Protein AF-A0A1Q7P6W8-F1 (afdb_monomer)

pLDDT: mean 76.08, std 12.6, range [48.56, 92.25]

Structure (mmCIF, N/CA/C/O backbone):
data_AF-A0A1Q7P6W8-F1
#
_entry.id   AF-A0A1Q7P6W8-F1
#
loop_
_atom_site.group_PDB
_atom_site.id
_atom_site.type_symbol
_atom_site.label_atom_id
_atom_site.label_alt_id
_atom_site.label_comp_id
_atom_site.label_asym_id
_atom_site.label_entity_id
_atom_site.label_seq_id
_atom_site.pdbx_PDB_ins_code
_atom_site.Cartn_x
_atom_site.Cartn_y
_atom_site.Cartn_z
_atom_site.occupancy
_atom_site.B_iso_or_equiv
_atom_site.auth_seq_id
_atom_site.auth_comp_id
_atom_site.auth_asym_id
_atom_site.auth_atom_id
_atom_site.pdbx_PDB_model_num
ATOM 1 N N . MET A 1 1 ? -18.794 3.414 9.697 1.00 72.00 1 MET A N 1
ATOM 2 C CA . MET A 1 1 ? -17.769 4.390 9.262 1.00 72.00 1 MET A CA 1
ATOM 3 C C . MET A 1 1 ? -16.335 3.887 9.468 1.00 72.00 1 MET A C 1
ATOM 5 O O . MET A 1 1 ? -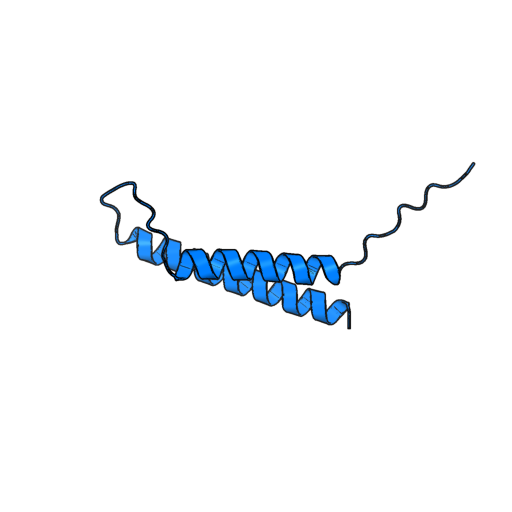15.710 3.520 8.490 1.00 72.00 1 MET A O 1
ATOM 9 N N . ARG A 1 2 ? -15.809 3.757 10.698 1.00 71.25 2 ARG A N 1
ATOM 10 C CA . ARG A 1 2 ? -14.380 3.408 10.922 1.00 71.25 2 ARG A CA 1
ATOM 11 C C . ARG A 1 2 ? -13.897 2.074 10.330 1.00 71.25 2 ARG A C 1
ATOM 13 O O . ARG A 1 2 ? -12.864 2.048 9.680 1.00 71.25 2 ARG A O 1
ATOM 20 N N . LYS A 1 3 ? -14.650 0.979 10.503 1.00 78.12 3 LYS A N 1
ATOM 21 C CA . LYS A 1 3 ? -14.307 -0.330 9.901 1.00 78.12 3 LYS A CA 1
ATOM 22 C C . LYS A 1 3 ? -14.257 -0.275 8.365 1.00 78.12 3 LYS A C 1
ATOM 24 O O . LYS A 1 3 ? -13.433 -0.940 7.757 1.00 78.12 3 LYS A O 1
ATOM 29 N N . PHE A 1 4 ? -15.106 0.559 7.760 1.00 81.19 4 PHE A N 1
ATOM 30 C CA . PHE A 1 4 ? -15.107 0.812 6.319 1.00 81.19 4 PHE A CA 1
ATOM 31 C C . PHE A 1 4 ? -13.850 1.566 5.873 1.00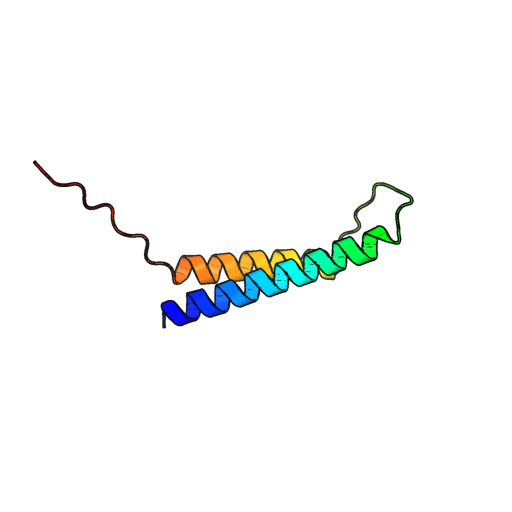 81.19 4 PHE A C 1
ATOM 33 O O . PHE A 1 4 ? -13.266 1.202 4.865 1.00 81.19 4 PHE A O 1
ATOM 40 N N . MET A 1 5 ? -13.388 2.558 6.643 1.00 81.94 5 MET A N 1
ATOM 41 C CA . MET A 1 5 ? -12.134 3.269 6.345 1.00 81.94 5 MET A CA 1
ATOM 42 C C . MET A 1 5 ? -10.917 2.338 6.392 1.00 81.94 5 MET A C 1
ATO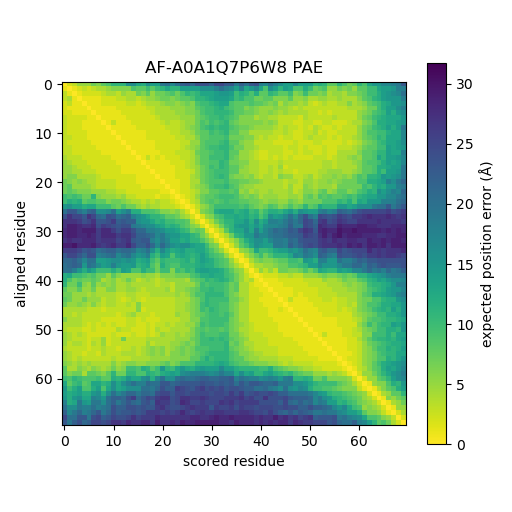M 44 O O . MET A 1 5 ? -10.040 2.449 5.546 1.00 81.94 5 MET A O 1
ATOM 48 N N . VAL A 1 6 ? -10.899 1.386 7.331 1.00 84.50 6 VAL A N 1
ATOM 49 C CA . VAL A 1 6 ? -9.861 0.343 7.399 1.00 84.50 6 VAL A CA 1
ATOM 50 C C . VAL A 1 6 ? -9.909 -0.571 6.174 1.00 84.50 6 VAL A C 1
ATOM 52 O O . VAL A 1 6 ? -8.872 -0.838 5.583 1.00 84.50 6 VAL A O 1
ATOM 55 N N . LEU A 1 7 ? -11.101 -1.012 5.756 1.00 87.50 7 LEU A N 1
ATOM 56 C CA . LEU A 1 7 ? -11.275 -1.828 4.547 1.00 87.50 7 LEU A CA 1
ATOM 57 C C . LEU A 1 7 ? -10.823 -1.092 3.282 1.00 87.50 7 LEU A C 1
ATOM 59 O O . LEU A 1 7 ? -10.070 -1.643 2.488 1.00 87.50 7 LEU A O 1
ATOM 63 N N . ILE A 1 8 ? -11.240 0.164 3.117 1.00 88.50 8 ILE A N 1
ATOM 64 C CA . ILE A 1 8 ? -10.850 1.002 1.977 1.00 88.50 8 ILE A CA 1
ATOM 65 C C . ILE A 1 8 ? -9.336 1.243 1.989 1.00 88.50 8 ILE A C 1
ATOM 67 O O . ILE A 1 8 ? -8.685 1.122 0.954 1.00 88.50 8 ILE A O 1
ATOM 71 N N . GLY A 1 9 ? -8.760 1.520 3.160 1.00 86.62 9 GLY A N 1
ATOM 72 C CA . GLY A 1 9 ? -7.319 1.673 3.324 1.00 86.62 9 GLY A CA 1
ATOM 73 C C . GLY A 1 9 ? -6.546 0.411 2.937 1.00 86.62 9 GLY A C 1
ATOM 74 O O . GLY A 1 9 ? -5.590 0.497 2.172 1.00 86.62 9 GLY A O 1
ATOM 75 N N . ALA A 1 10 ? -7.005 -0.764 3.371 1.00 87.81 10 ALA A N 1
ATOM 76 C CA . ALA A 1 10 ? -6.407 -2.045 2.999 1.00 87.81 10 ALA A CA 1
ATOM 77 C C . ALA A 1 10 ? -6.461 -2.300 1.483 1.00 87.81 10 ALA A C 1
ATOM 79 O O . ALA A 1 10 ? -5.474 -2.751 0.906 1.00 87.81 10 ALA A O 1
ATOM 80 N N . VAL A 1 11 ? -7.575 -1.961 0.821 1.00 92.25 11 VAL A N 1
ATOM 81 C CA . VAL A 1 11 ? -7.696 -2.063 -0.644 1.00 92.25 11 VAL A CA 1
ATOM 82 C C . VAL A 1 11 ? -6.681 -1.158 -1.344 1.00 92.25 11 VAL A C 1
ATOM 84 O O . VAL A 1 11 ? -6.004 -1.610 -2.263 1.00 92.25 11 VAL A O 1
ATOM 87 N N . PHE A 1 12 ? -6.518 0.088 -0.894 1.00 89.38 12 PHE A N 1
ATOM 88 C CA . PHE A 1 12 ? -5.523 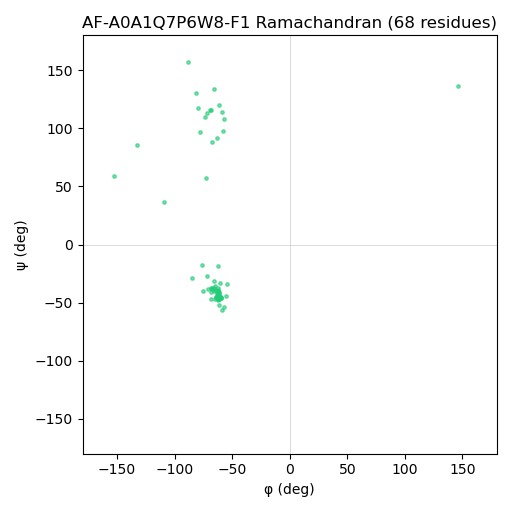0.998 -1.466 1.00 89.38 12 PHE A CA 1
ATOM 89 C C . PHE A 1 12 ? -4.086 0.506 -1.271 1.00 89.38 12 PHE A C 1
ATOM 91 O O . PHE A 1 12 ? -3.300 0.561 -2.214 1.00 89.38 12 PHE A O 1
ATOM 98 N N . VAL A 1 13 ? -3.753 -0.047 -0.100 1.00 88.69 13 VAL A N 1
ATOM 99 C CA . VAL A 1 13 ? -2.434 -0.660 0.126 1.00 88.69 13 VAL A CA 1
ATOM 100 C C . VAL A 1 13 ? -2.195 -1.811 -0.853 1.00 88.69 13 VAL A C 1
ATOM 102 O O . VAL A 1 13 ? -1.137 -1.869 -1.475 1.00 88.69 13 VAL A O 1
ATOM 105 N N . LEU A 1 14 ? -3.179 -2.694 -1.043 1.00 89.50 14 LEU A N 1
ATOM 106 C CA . LEU A 1 14 ? -3.070 -3.811 -1.986 1.00 89.50 14 LEU A CA 1
ATOM 107 C C . LEU A 1 14 ? -2.899 -3.336 -3.434 1.00 89.50 14 LEU A C 1
ATOM 109 O O . LEU A 1 14 ? -2.045 -3.859 -4.145 1.00 89.50 14 LEU A O 1
ATOM 113 N N . LEU A 1 15 ? -3.657 -2.323 -3.862 1.00 87.69 15 LEU A N 1
ATOM 114 C CA . LEU A 1 15 ? -3.516 -1.734 -5.198 1.00 87.69 15 LEU A CA 1
ATOM 115 C C . LEU A 1 15 ? -2.130 -1.117 -5.411 1.00 87.69 15 LEU A C 1
ATOM 117 O O . LEU A 1 15 ? -1.541 -1.292 -6.476 1.00 87.69 15 LEU A O 1
ATOM 121 N N . GLY A 1 16 ? -1.588 -0.442 -4.397 1.00 87.19 16 GLY A N 1
ATOM 122 C CA . GLY A 1 16 ? -0.246 0.119 -4.467 1.00 87.19 16 GLY A CA 1
ATOM 123 C C . GLY A 1 16 ? 0.846 -0.951 -4.551 1.00 87.19 16 GLY A C 1
ATOM 124 O O . GLY A 1 16 ? 1.754 -0.826 -5.367 1.00 87.19 16 GLY A O 1
ATOM 125 N N . ILE A 1 17 ? 0.708 -2.057 -3.808 1.00 87.19 17 ILE A N 1
ATOM 126 C CA . ILE A 1 17 ? 1.602 -3.225 -3.922 1.00 87.19 17 ILE A CA 1
ATOM 127 C C . ILE A 1 17 ? 1.539 -3.829 -5.330 1.00 87.19 17 ILE A C 1
ATOM 129 O O . ILE A 1 17 ? 2.574 -4.176 -5.895 1.00 87.19 17 ILE A O 1
ATOM 133 N N . VAL A 1 18 ? 0.345 -3.941 -5.922 1.00 86.81 18 VAL A N 1
ATOM 134 C CA . VAL A 1 18 ? 0.195 -4.435 -7.299 1.00 86.81 18 VAL A CA 1
ATOM 135 C C . VAL A 1 18 ? 0.890 -3.496 -8.291 1.00 86.81 18 VAL A C 1
ATOM 137 O O . VAL A 1 18 ? 1.647 -3.972 -9.134 1.00 86.81 18 VAL A O 1
ATOM 140 N N . ALA A 1 19 ? 0.708 -2.180 -8.173 1.00 84.38 19 ALA A N 1
ATOM 141 C CA . ALA A 1 19 ? 1.375 -1.208 -9.042 1.00 84.38 19 ALA A CA 1
ATOM 142 C C . ALA A 1 19 ? 2.912 -1.266 -8.925 1.00 84.38 19 ALA A C 1
ATOM 144 O O . ALA A 1 19 ? 3.596 -1.312 -9.948 1.00 84.38 19 ALA A O 1
ATOM 145 N N . GLU A 1 20 ? 3.452 -1.377 -7.708 1.00 80.19 20 GLU A N 1
ATOM 146 C CA . GLU A 1 20 ? 4.888 -1.602 -7.469 1.00 80.19 20 GLU A CA 1
ATOM 147 C C . GLU A 1 20 ? 5.368 -2.939 -8.052 1.00 80.19 20 GLU A C 1
ATOM 149 O O . GLU A 1 20 ? 6.430 -3.026 -8.665 1.00 80.19 20 GLU A O 1
ATOM 154 N N . SER A 1 21 ? 4.572 -4.004 -7.935 1.00 78.62 21 SER A N 1
ATOM 155 C CA . SER A 1 21 ? 4.930 -5.304 -8.511 1.00 78.62 21 SER A CA 1
ATOM 156 C C . SER A 1 21 ? 4.988 -5.266 -10.042 1.00 78.62 21 SER A C 1
ATOM 158 O O . SER A 1 21 ? 5.864 -5.896 -10.637 1.00 78.62 21 SER A O 1
ATOM 160 N N . LEU A 1 22 ? 4.108 -4.487 -10.683 1.00 79.19 22 LEU A N 1
ATOM 161 C CA . LEU A 1 22 ? 4.132 -4.244 -12.125 1.00 79.19 22 LEU A CA 1
ATOM 162 C C . LEU A 1 22 ? 5.319 -3.369 -12.520 1.00 79.19 22 LEU A C 1
ATOM 164 O O . LEU A 1 22 ? 5.942 -3.634 -13.543 1.00 79.19 22 LEU A O 1
ATOM 168 N N . TYR A 1 23 ? 5.661 -2.368 -11.707 1.00 75.44 23 TYR A N 1
ATOM 169 C CA . TYR A 1 23 ? 6.870 -1.572 -11.893 1.00 75.44 23 TYR A CA 1
ATOM 170 C C . TYR A 1 23 ? 8.117 -2.465 -11.909 1.00 75.44 23 TYR A C 1
ATOM 172 O O . TYR A 1 23 ? 8.841 -2.482 -12.902 1.00 75.44 23 TYR A O 1
ATOM 180 N N . ILE A 1 24 ? 8.300 -3.287 -10.872 1.00 73.44 24 ILE A N 1
ATOM 181 C CA . ILE A 1 24 ? 9.437 -4.208 -10.754 1.00 73.44 24 ILE A CA 1
ATOM 182 C C . ILE A 1 24 ? 9.432 -5.238 -11.890 1.00 73.44 24 ILE A C 1
ATOM 184 O O . ILE A 1 24 ? 10.477 -5.518 -12.469 1.00 73.44 24 ILE A O 1
ATOM 188 N N . SER A 1 25 ? 8.275 -5.813 -12.230 1.00 72.56 25 SER A N 1
ATOM 189 C CA . SER A 1 25 ? 8.184 -6.842 -13.277 1.00 72.56 25 SER A CA 1
ATOM 190 C C . SER A 1 25 ? 8.485 -6.285 -14.669 1.00 72.56 25 SER A C 1
ATOM 192 O O . SER A 1 25 ? 9.146 -6.955 -15.459 1.00 72.56 25 SER A O 1
ATOM 194 N N . ASN A 1 26 ? 8.051 -5.054 -14.955 1.00 67.38 26 ASN A N 1
ATOM 195 C CA . ASN A 1 26 ? 8.341 -4.378 -16.217 1.00 67.38 26 ASN A CA 1
ATOM 196 C C . ASN A 1 26 ? 9.789 -3.874 -16.278 1.00 67.38 26 ASN A C 1
ATOM 198 O O . ASN A 1 26 ? 10.437 -4.020 -17.312 1.00 67.38 26 ASN A O 1
ATOM 202 N N . GLU A 1 27 ? 10.335 -3.334 -15.184 1.00 60.28 27 GLU A N 1
ATOM 203 C CA . GLU A 1 27 ? 11.736 -2.895 -15.152 1.00 60.28 27 GLU A CA 1
ATOM 204 C C . GLU A 1 27 ? 12.733 -4.057 -15.149 1.00 60.28 27 GLU A C 1
ATOM 206 O O . GLU A 1 27 ? 13.825 -3.912 -15.693 1.00 60.28 27 GLU A O 1
ATOM 211 N N . LYS A 1 28 ? 12.369 -5.245 -14.648 1.00 54.00 28 LYS A N 1
ATOM 212 C CA . LYS A 1 28 ? 13.221 -6.441 -14.768 1.00 54.00 28 LYS A CA 1
ATOM 213 C C . LYS A 1 28 ? 13.465 -6.884 -16.217 1.00 54.00 28 LYS A C 1
ATOM 215 O O . LYS A 1 28 ? 14.433 -7.601 -16.456 1.00 54.00 28 LYS A O 1
ATOM 220 N N . VAL A 1 29 ? 12.652 -6.457 -17.188 1.00 52.62 29 VAL A N 1
ATOM 221 C CA . VAL A 1 29 ? 12.941 -6.672 -18.622 1.00 52.62 29 VAL A CA 1
ATOM 222 C C . VAL A 1 29 ? 14.033 -5.709 -19.126 1.00 52.62 29 VAL A C 1
ATOM 224 O O . VAL A 1 29 ? 14.679 -5.980 -20.133 1.00 52.62 29 VAL A O 1
ATOM 227 N N . ALA A 1 30 ? 14.308 -4.623 -18.400 1.00 50.66 30 ALA A N 1
ATOM 228 C CA . ALA A 1 30 ? 15.238 -3.559 -18.769 1.00 50.66 30 ALA A CA 1
ATOM 229 C C . ALA A 1 30 ? 16.529 -3.550 -17.922 1.00 50.66 30 ALA A C 1
ATOM 231 O O . ALA A 1 30 ? 17.077 -2.487 -17.628 1.00 50.66 30 ALA A O 1
ATOM 232 N N . TYR A 1 31 ? 17.062 -4.716 -17.537 1.00 51.69 31 TYR A N 1
ATOM 233 C CA . TYR A 1 31 ? 18.409 -4.783 -16.956 1.00 51.69 31 TYR A CA 1
ATOM 234 C C . TYR A 1 31 ? 19.476 -4.424 -18.005 1.00 51.69 31 TYR A C 1
ATOM 236 O O . TYR A 1 3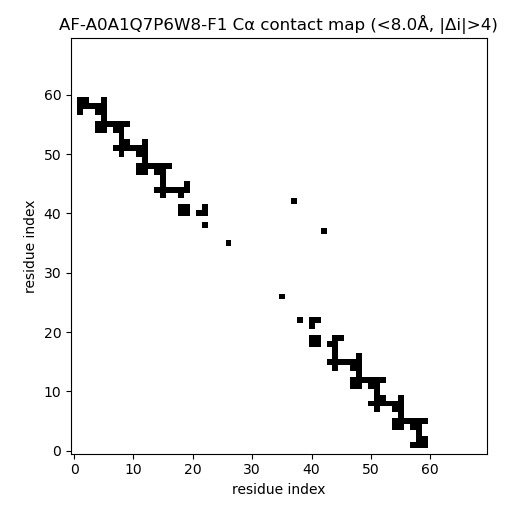1 ? 20.036 -5.301 -18.656 1.00 51.69 31 TYR A O 1
ATOM 244 N N . ASN A 1 32 ? 19.797 -3.133 -18.126 1.00 48.56 32 ASN A N 1
ATOM 245 C CA . ASN A 1 32 ? 21.118 -2.676 -18.563 1.00 48.56 32 ASN A CA 1
ATOM 246 C C . ASN A 1 32 ? 21.471 -1.281 -18.014 1.00 48.56 32 ASN A C 1
ATOM 248 O O . ASN A 1 32 ? 21.722 -0.346 -18.771 1.00 48.56 32 ASN A O 1
ATOM 252 N N . GLY A 1 33 ? 21.491 -1.124 -16.691 1.00 48.91 33 GLY A N 1
ATOM 253 C CA . GLY A 1 33 ? 22.041 0.076 -16.056 1.00 48.91 33 GLY A CA 1
ATOM 254 C C . GLY A 1 33 ? 21.304 0.448 -14.781 1.00 48.91 33 GLY A C 1
ATOM 255 O O . GLY A 1 33 ? 20.083 0.394 -14.719 1.00 48.91 33 GLY A O 1
ATOM 256 N N . ALA A 1 34 ? 22.063 0.796 -13.748 1.00 52.69 34 ALA A N 1
ATOM 257 C CA . ALA A 1 34 ? 21.603 1.075 -12.393 1.00 52.69 34 ALA A CA 1
ATOM 258 C C . ALA A 1 34 ? 20.854 2.419 -12.270 1.00 52.69 34 ALA A C 1
ATOM 260 O O . ALA A 1 34 ? 21.237 3.290 -11.493 1.00 52.69 34 ALA A O 1
ATOM 261 N N . THR A 1 35 ? 19.787 2.593 -13.041 1.00 51.00 35 THR A N 1
ATOM 262 C CA . THR A 1 35 ? 18.904 3.759 -12.992 1.00 51.00 35 THR A CA 1
ATOM 263 C C . THR A 1 35 ? 17.465 3.277 -12.961 1.00 51.00 35 THR A C 1
ATOM 265 O O . THR A 1 35 ? 16.817 3.158 -13.995 1.00 51.00 35 THR A O 1
ATOM 268 N N . ILE A 1 36 ? 17.001 2.997 -11.742 1.00 56.53 36 ILE A N 1
ATOM 269 C CA . ILE A 1 36 ? 15.585 2.887 -11.375 1.00 56.53 36 ILE A CA 1
ATOM 270 C C . ILE A 1 36 ? 14.960 4.238 -11.743 1.00 56.53 36 ILE A C 1
ATOM 272 O O . ILE A 1 36 ? 15.168 5.237 -11.047 1.00 56.53 36 ILE A O 1
ATOM 276 N N . SER A 1 37 ? 14.317 4.318 -12.907 1.00 60.44 37 SER A N 1
ATOM 277 C CA . SER A 1 37 ? 13.703 5.557 -13.377 1.00 60.44 37 SER A CA 1
ATOM 278 C C . SER A 1 37 ? 12.352 5.689 -12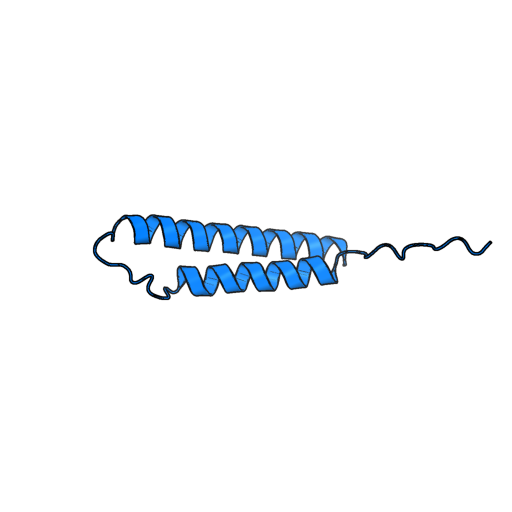.696 1.00 60.44 37 SER A C 1
ATOM 280 O O . SER A 1 37 ? 11.565 4.745 -12.704 1.00 60.44 37 SER A O 1
ATOM 282 N N . ALA A 1 38 ? 12.070 6.850 -12.100 1.00 62.22 38 ALA A N 1
ATOM 283 C CA . ALA A 1 38 ? 10.799 7.097 -11.430 1.00 62.22 38 ALA A CA 1
ATOM 284 C C . ALA A 1 38 ? 9.646 7.021 -12.446 1.00 62.22 38 ALA A C 1
ATOM 286 O O . ALA A 1 38 ? 9.299 7.996 -13.111 1.00 62.22 38 ALA A O 1
ATOM 287 N N . ASN A 1 39 ? 9.078 5.828 -12.588 1.00 71.62 39 ASN A N 1
ATOM 288 C CA . ASN A 1 39 ? 8.013 5.533 -13.530 1.00 71.62 39 ASN A CA 1
ATOM 289 C C . ASN A 1 39 ? 6.651 5.824 -12.883 1.00 71.62 39 ASN A C 1
ATOM 291 O O . ASN A 1 39 ? 6.497 5.789 -11.659 1.00 71.62 39 ASN A O 1
ATOM 295 N N . ALA A 1 40 ? 5.632 6.059 -13.706 1.00 71.19 40 ALA A N 1
ATOM 296 C CA . ALA A 1 40 ? 4.263 6.303 -13.266 1.00 71.19 40 ALA A CA 1
ATOM 297 C C . ALA A 1 40 ? 3.735 5.185 -12.346 1.00 71.19 40 ALA A C 1
ATOM 299 O O . ALA A 1 40 ? 3.006 5.470 -11.397 1.00 71.19 40 ALA A O 1
ATOM 300 N N . TYR A 1 41 ? 4.144 3.932 -12.574 1.00 75.50 41 TYR A N 1
ATOM 301 C CA . TYR A 1 41 ? 3.791 2.793 -11.718 1.00 75.50 41 TYR A CA 1
ATOM 302 C C . TYR A 1 41 ? 4.424 2.859 -10.320 1.00 75.50 41 TYR A C 1
ATOM 304 O O . TYR A 1 41 ? 3.743 2.557 -9.348 1.00 75.50 41 TYR A O 1
ATOM 312 N N . MET A 1 42 ? 5.672 3.325 -10.205 1.00 78.31 42 MET A N 1
ATOM 313 C CA . MET A 1 42 ? 6.349 3.515 -8.915 1.00 78.31 42 MET A CA 1
ATOM 314 C C . MET A 1 42 ? 5.703 4.666 -8.126 1.00 78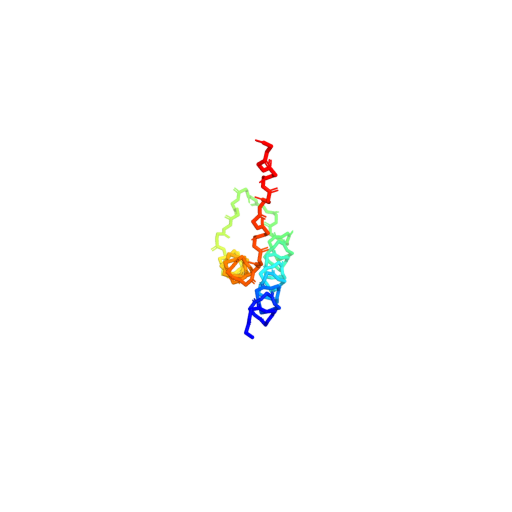.31 42 MET A C 1
ATOM 316 O O . MET A 1 42 ? 5.344 4.531 -6.962 1.00 78.31 42 MET A O 1
ATOM 320 N N . ILE A 1 43 ? 5.469 5.810 -8.781 1.00 83.06 43 ILE A N 1
ATOM 321 C CA . ILE A 1 43 ? 4.866 6.985 -8.128 1.00 83.06 43 ILE A CA 1
ATOM 322 C C . ILE A 1 43 ? 3.431 6.682 -7.672 1.00 83.06 43 ILE A C 1
ATOM 324 O O . ILE A 1 43 ? 3.057 7.000 -6.542 1.00 83.06 43 ILE A O 1
ATOM 328 N N . SER A 1 44 ? 2.624 6.054 -8.532 1.00 80.44 44 SER A N 1
ATOM 329 C CA . SER A 1 44 ? 1.251 5.671 -8.181 1.00 80.44 44 SER A CA 1
ATOM 330 C C . SER A 1 44 ? 1.206 4.564 -7.127 1.00 80.44 44 SER A C 1
ATOM 332 O O . SER A 1 44 ? 0.376 4.638 -6.221 1.00 80.44 44 SER A O 1
ATOM 334 N N . GLY A 1 45 ? 2.121 3.591 -7.184 1.00 85.25 45 GLY A N 1
ATOM 335 C CA . GLY A 1 45 ? 2.261 2.528 -6.192 1.00 85.25 45 GLY A CA 1
ATOM 336 C C . GLY A 1 45 ? 2.527 3.068 -4.791 1.00 85.25 45 GLY A C 1
ATOM 337 O O . GLY A 1 45 ? 1.722 2.849 -3.880 1.00 85.25 45 GLY A O 1
ATOM 338 N N . LEU A 1 46 ? 3.582 3.870 -4.639 1.00 87.12 46 LEU A N 1
ATOM 339 C CA . LEU A 1 46 ? 3.897 4.577 -3.394 1.00 87.12 46 LEU A CA 1
ATOM 340 C C . LEU A 1 46 ? 2.740 5.451 -2.901 1.00 87.12 46 LEU A C 1
ATOM 342 O O . LEU A 1 46 ? 2.411 5.425 -1.712 1.00 87.12 46 LEU A O 1
ATOM 346 N N . PHE A 1 47 ? 2.095 6.202 -3.796 1.00 89.38 47 PHE A N 1
ATOM 347 C CA . PHE A 1 47 ? 0.966 7.054 -3.429 1.00 89.38 47 PHE A CA 1
ATOM 348 C C . PHE A 1 47 ? -0.205 6.245 -2.856 1.00 89.38 47 PHE A C 1
ATOM 350 O O . PHE A 1 47 ? -0.734 6.590 -1.797 1.00 89.38 47 PHE A O 1
ATOM 357 N N . PHE A 1 48 ? -0.587 5.146 -3.510 1.00 88.81 48 PHE A N 1
ATOM 358 C CA . PHE A 1 48 ? -1.672 4.286 -3.040 1.00 88.81 48 PHE A CA 1
ATOM 359 C C . PHE A 1 48 ? -1.339 3.591 -1.720 1.00 88.81 48 PHE A C 1
ATOM 361 O O . PHE A 1 48 ? -2.210 3.507 -0.850 1.00 88.81 48 PHE A O 1
ATOM 368 N N . ILE A 1 49 ? -0.086 3.168 -1.523 1.00 89.94 49 ILE A N 1
ATOM 369 C CA . ILE A 1 49 ? 0.369 2.606 -0.246 1.00 89.94 49 ILE A CA 1
ATOM 370 C C . ILE A 1 49 ? 0.222 3.645 0.865 1.00 89.94 49 ILE A C 1
ATOM 372 O O . ILE A 1 49 ? -0.413 3.356 1.878 1.00 89.94 49 ILE A O 1
ATOM 376 N N . LEU A 1 50 ? 0.751 4.857 0.676 1.00 91.25 50 LEU A N 1
ATOM 377 C CA . LEU A 1 50 ? 0.698 5.918 1.685 1.00 91.25 50 LEU A CA 1
ATOM 378 C C . LEU A 1 50 ? -0.740 6.325 2.012 1.00 91.25 50 LEU A C 1
ATOM 380 O O . LEU A 1 50 ? -1.114 6.389 3.185 1.00 91.25 50 LEU A O 1
ATOM 384 N N . LEU A 1 51 ? -1.566 6.546 0.989 1.00 90.44 51 LEU A N 1
ATOM 385 C CA . LEU A 1 51 ? -2.972 6.901 1.163 1.00 90.44 51 LEU A CA 1
ATOM 386 C C . LEU A 1 51 ? -3.739 5.793 1.897 1.00 90.44 51 LEU A C 1
ATOM 388 O O . LEU A 1 51 ? -4.490 6.067 2.836 1.00 90.44 51 LEU A O 1
ATOM 392 N N . GLY A 1 52 ? -3.516 4.538 1.506 1.00 89.00 52 GLY A N 1
ATOM 393 C CA . GLY A 1 52 ? -4.124 3.382 2.149 1.00 89.00 52 GLY A CA 1
ATOM 394 C C . GLY A 1 52 ? -3.713 3.239 3.615 1.00 89.00 52 GLY A C 1
ATOM 395 O O . GLY A 1 52 ? -4.558 2.960 4.470 1.00 89.00 52 GLY A O 1
ATOM 396 N N . LEU A 1 53 ? -2.448 3.518 3.936 1.00 88.19 53 LEU A N 1
ATOM 397 C CA . LEU A 1 53 ? -1.925 3.507 5.303 1.00 88.19 53 LEU A CA 1
ATOM 398 C C . LEU A 1 53 ? -2.575 4.594 6.165 1.00 88.19 53 LEU A C 1
ATOM 400 O O . LEU A 1 53 ? -3.048 4.299 7.262 1.00 88.19 53 LEU A O 1
ATOM 404 N N . VAL A 1 54 ? -2.679 5.825 5.656 1.00 88.69 54 VAL A N 1
ATOM 405 C CA . VAL A 1 54 ? -3.334 6.944 6.357 1.00 88.69 54 VAL A CA 1
ATOM 406 C C . VAL A 1 54 ? -4.803 6.628 6.638 1.00 88.69 54 VAL A C 1
ATOM 408 O O . VAL A 1 54 ? -5.277 6.799 7.765 1.00 88.69 54 VAL A O 1
ATOM 411 N N . LEU A 1 55 ? -5.523 6.104 5.644 1.00 86.19 55 LEU A N 1
ATOM 412 C CA . LEU A 1 55 ? -6.921 5.705 5.805 1.00 86.19 55 LEU A CA 1
ATOM 413 C C . LEU A 1 55 ? -7.071 4.581 6.836 1.00 86.19 55 LEU A C 1
ATOM 415 O O . LEU A 1 55 ? -7.927 4.667 7.721 1.00 86.19 55 LEU A O 1
ATOM 419 N N . THR A 1 56 ? -6.192 3.581 6.789 1.00 86.56 56 THR A N 1
ATOM 420 C CA . THR A 1 56 ? -6.179 2.462 7.740 1.00 86.56 56 THR A CA 1
ATOM 421 C C . THR A 1 56 ? -5.917 2.943 9.166 1.00 86.56 56 THR A C 1
ATOM 423 O O . THR A 1 56 ? -6.676 2.605 10.076 1.00 86.56 56 THR A O 1
ATOM 426 N N . LEU A 1 57 ? -4.903 3.787 9.366 1.00 85.12 57 LEU A N 1
ATOM 427 C CA . LEU A 1 57 ? -4.545 4.351 10.670 1.00 85.12 57 LEU A CA 1
ATOM 428 C C . LEU A 1 57 ? -5.644 5.258 11.233 1.00 85.12 57 LEU A C 1
ATOM 430 O O . LEU A 1 57 ? -5.942 5.187 12.423 1.00 85.12 57 LEU A O 1
ATOM 434 N N . SER A 1 58 ? -6.298 6.060 10.390 1.00 83.69 58 SER A N 1
ATOM 435 C CA . SER A 1 58 ? -7.411 6.918 10.824 1.00 83.69 58 SER A CA 1
ATOM 436 C C . SER A 1 58 ? -8.640 6.113 11.281 1.00 83.69 58 SER A C 1
ATOM 438 O O . SER A 1 58 ? -9.382 6.528 12.179 1.00 83.69 58 SER A O 1
ATOM 440 N N . GLY A 1 59 ? -8.854 4.934 10.687 1.00 79.00 59 GLY A N 1
ATOM 441 C CA . GLY A 1 59 ? -9.938 4.023 11.040 1.00 79.00 59 GLY A CA 1
ATOM 442 C C . GLY A 1 59 ? -9.612 3.100 12.220 1.00 79.00 59 GLY A C 1
ATOM 443 O O . GLY A 1 59 ? -10.527 2.716 12.963 1.00 79.00 59 GLY A O 1
ATOM 444 N N . ALA A 1 60 ? -8.335 2.766 12.422 1.00 78.75 60 ALA A N 1
ATOM 445 C CA . ALA A 1 60 ? -7.874 1.874 13.478 1.00 78.75 60 ALA A CA 1
ATOM 446 C C . ALA A 1 60 ? -8.120 2.482 14.870 1.00 78.75 60 ALA A C 1
ATOM 448 O O . ALA A 1 60 ? -7.868 3.659 15.135 1.00 78.75 60 ALA A O 1
ATOM 449 N N . ARG A 1 61 ? -8.658 1.685 15.802 1.00 67.62 61 ARG A N 1
ATOM 450 C CA . ARG A 1 61 ? -8.681 2.086 17.214 1.00 67.62 61 ARG A CA 1
ATOM 451 C C . ARG A 1 61 ? -7.303 1.802 17.792 1.00 67.62 61 ARG A C 1
ATOM 453 O O . ARG A 1 61 ? -6.932 0.641 17.883 1.00 67.62 61 ARG A O 1
ATOM 460 N N . ILE A 1 62 ? -6.605 2.840 18.238 1.00 67.31 62 ILE A N 1
ATOM 461 C CA . ILE A 1 62 ? -5.497 2.685 19.181 1.00 67.31 62 ILE A CA 1
ATOM 462 C C . ILE A 1 62 ? -6.150 2.365 20.533 1.00 67.31 62 ILE A C 1
ATOM 464 O O . ILE A 1 62 ? -6.858 3.227 21.071 1.00 67.31 62 ILE A O 1
ATOM 468 N N . PRO A 1 63 ? -6.034 1.135 21.065 1.00 61.91 63 PRO A N 1
ATOM 469 C CA . PRO A 1 63 ? -6.535 0.848 22.397 1.00 61.91 63 PRO A CA 1
ATOM 470 C C . PRO A 1 63 ? -5.774 1.745 23.373 1.00 61.91 63 PRO A C 1
ATOM 472 O O . PRO A 1 63 ? -4.548 1.701 23.438 1.00 61.91 63 PRO A O 1
ATOM 475 N N . LYS A 1 64 ? -6.497 2.600 24.109 1.00 62.47 64 LYS A N 1
ATOM 476 C CA . LYS A 1 64 ? -5.896 3.335 25.223 1.00 62.47 64 LYS A CA 1
ATOM 477 C C . LYS A 1 64 ? -5.355 2.289 26.190 1.00 62.47 64 LYS A C 1
ATOM 479 O O . LYS A 1 64 ? -6.140 1.523 26.750 1.00 62.47 64 LYS A O 1
ATOM 484 N N . ILE A 1 65 ? -4.034 2.246 26.340 1.00 71.69 65 ILE A N 1
ATOM 485 C CA . ILE A 1 65 ? -3.363 1.434 27.351 1.00 71.69 65 ILE A CA 1
ATOM 486 C C . ILE A 1 65 ? -3.943 1.887 28.690 1.00 71.69 65 ILE A C 1
ATOM 488 O O . ILE A 1 65 ? -3.739 3.023 29.117 1.00 71.69 65 ILE A O 1
ATOM 492 N N . ARG A 1 66 ? -4.772 1.037 29.297 1.00 67.06 66 ARG A N 1
ATOM 493 C CA . ARG A 1 66 ? -5.356 1.310 30.605 1.00 67.06 66 ARG A CA 1
ATOM 494 C C . ARG A 1 66 ? -4.255 1.011 31.613 1.00 67.06 66 ARG A C 1
ATOM 496 O O . ARG A 1 66 ? -4.035 -0.149 31.933 1.00 67.06 66 ARG A O 1
ATOM 503 N N . ILE A 1 67 ? -3.535 2.044 32.040 1.00 75.62 67 ILE A N 1
ATOM 504 C CA . ILE A 1 67 ? -2.603 1.934 33.161 1.00 75.62 67 ILE A CA 1
ATOM 505 C C . ILE A 1 67 ? -3.480 1.745 34.408 1.00 75.62 67 ILE A C 1
ATOM 507 O O . ILE A 1 67 ? -4.298 2.624 34.692 1.00 75.62 67 ILE A O 1
ATOM 511 N N . PRO A 1 68 ? -3.412 0.595 35.102 1.00 78.50 68 PRO A N 1
ATOM 512 C CA . PRO A 1 68 ? -4.112 0.438 36.363 1.00 78.50 68 PRO A CA 1
ATOM 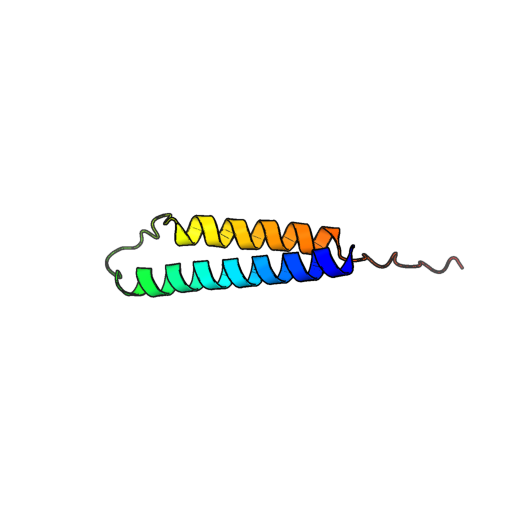513 C C . PRO A 1 68 ? -3.430 1.351 37.381 1.00 78.50 68 PRO A C 1
ATOM 515 O O . PRO A 1 68 ? -2.248 1.189 37.672 1.00 78.50 68 PRO A O 1
ATOM 518 N N . HIS A 1 69 ? -4.166 2.347 37.868 1.00 72.56 69 HIS A N 1
ATOM 519 C CA . HIS A 1 69 ? -3.743 3.139 39.014 1.00 72.56 69 HIS A CA 1
ATOM 520 C C . HIS A 1 69 ? -3.877 2.248 40.258 1.00 72.56 69 HIS A C 1
ATOM 522 O O . HIS A 1 69 ? -4.989 1.824 40.581 1.00 72.56 69 HIS A O 1
ATOM 528 N N . LEU A 1 70 ? -2.735 1.907 40.862 1.00 64.31 70 LEU A N 1
ATOM 529 C CA . LEU A 1 70 ? -2.613 1.374 42.223 1.00 64.31 70 LEU A CA 1
ATOM 530 C C . LEU A 1 70 ? -2.575 2.538 43.214 1.00 64.31 70 LEU A C 1
ATOM 532 O O . LEU A 1 70 ? -1.950 3.566 42.860 1.00 64.31 70 LEU A O 1
#

Secondary structure (DSSP, 8-state):
-HHHHHHHHHHHHHHHHHHHHHHHHHHGGG-SSS-----HHHHHHHHHHHHHHHHHHHHS----------

Solvent-accessible surface area (backbone atoms only — not comparable to full-atom values): 3896 Å² total; per-residue (Å²): 110,44,71,55,34,29,53,52,8,51,51,29,29,52,51,8,52,50,31,35,49,50,37,53,60,59,48,65,77,60,82,82,67,101,64,90,68,94,40,72,39,45,58,50,8,55,48,28,31,52,52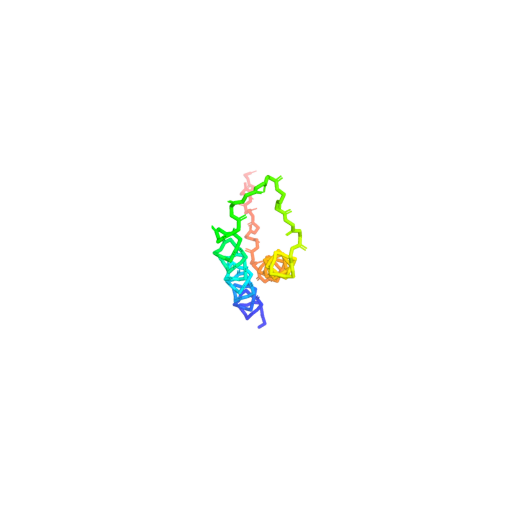,9,47,53,35,24,57,72,28,50,80,78,78,77,81,79,76,81,85,126

Foldseek 3Di:
DLVVLLVQLVVLLVVLVVLVVVLVVVCVVVPDDDDSDCDPSNVSSVVSNVSSVVSNVVSDDPPDPPDDDD

Sequence (70 aa):
MRKFMVLIGAVFVLLGIVAESLYISNEKVAYNGATISANAYMISGLFFILLGLVLTLSGARIPKIRIPHL

Mean predicted aligned error: 9.87 Å

Radius of gyration: 17.83 Å; Cα contacts (8 Å, |Δi|>4): 67; chains: 1; bounding box: 40×14×61 Å

Nearest PDB structures (foldseek):
  6tyi-assembly1_D  TM=5.572E-01  e=1.445E+00  Escherichia coli K-12